Protein AF-A0A5J4VIZ4-F1 (afdb_monomer_lite)

Organism: NCBI:txid222440

InterPro domains:
  IPR007714 CFA20 domain [PF05018] (24-133)

Secondary structure (DSSP, 8-state):
---EEESTT----HHHHT-GGG-EEESEEEEEEETTTTEEEEEEE-S-TTTSEEESS-GGGGGG------SEEEEEEEBPPSSS---EEEEEEE-TTS-EEEEEEETT-SS-EE-SSEEEEE--PPBT-EEEEEEE-

Sequence (137 aa):
MAINIGGQGQFVDVFHRFRGTARETSGNVSEIFDNTIYKKCVQILGGNGATNFIHFPASEMSKKGIGLKGQYLYFECKAVPPPSQTYSIHIEALMDQYFISRISLGNIYILPKNNGISLSLPLILQPMKWTVVFLTK

Foldseek 3Di:
DAFFFDDPDDTDRCPVVQPDQQKDFFDDWDWDQDPVVRDTDIDFDDLDQVGGDMDGRPPVCPVPGPPDDHFKTKDWDADADDDGDWDKDWDWDQDPVSQTAIEMEICVDPDWDDPPRYIYHYDDHDHPDIDMDMDGD

Structure (mmCIF, N/CA/C/O backbone):
data_AF-A0A5J4VIZ4-F1
#
_entry.id   AF-A0A5J4VIZ4-F1
#
loop_
_atom_site.group_PDB
_atom_site.id
_atom_site.type_symbol
_atom_site.label_atom_id
_atom_site.label_alt_id
_atom_site.label_comp_id
_atom_site.label_asym_id
_atom_site.label_entity_id
_atom_site.label_seq_id
_atom_site.pdbx_PDB_ins_code
_atom_site.Cartn_x
_atom_site.Cartn_y
_atom_site.Cartn_z
_atom_site.occupancy
_atom_site.B_iso_or_equiv
_atom_site.auth_seq_id
_atom_site.auth_comp_id
_atom_site.auth_asym_id
_atom_site.auth_atom_id
_atom_site.pdbx_PDB_model_num
ATOM 1 N N . MET A 1 1 ? -5.907 -6.710 3.761 1.00 38.47 1 MET A N 1
ATOM 2 C CA . MET A 1 1 ? -5.281 -5.987 2.636 1.00 38.47 1 MET A CA 1
ATOM 3 C C . MET A 1 1 ? -5.009 -7.001 1.542 1.00 38.47 1 MET A C 1
ATOM 5 O O . MET A 1 1 ? -4.107 -7.808 1.698 1.00 38.47 1 MET A O 1
ATOM 9 N N . ALA A 1 2 ? -5.843 -7.028 0.507 1.00 28.06 2 ALA A N 1
ATOM 10 C CA . ALA A 1 2 ? -5.640 -7.878 -0.661 1.00 28.06 2 ALA A CA 1
ATOM 11 C C . ALA A 1 2 ? -5.132 -6.987 -1.791 1.00 28.06 2 ALA A C 1
ATOM 13 O O . ALA A 1 2 ? -5.784 -5.994 -2.115 1.00 28.06 2 ALA A O 1
ATOM 14 N N . ILE A 1 3 ? -3.961 -7.312 -2.337 1.00 41.38 3 ILE A N 1
ATOM 15 C CA . ILE A 1 3 ? -3.468 -6.693 -3.564 1.00 41.38 3 ILE A CA 1
ATOM 16 C C . ILE A 1 3 ? -3.895 -7.586 -4.718 1.00 41.38 3 ILE A C 1
ATOM 18 O O . ILE A 1 3 ? -3.193 -8.538 -5.020 1.00 41.38 3 ILE A O 1
ATOM 22 N N . ASN A 1 4 ? -5.062 -7.340 -5.309 1.00 41.72 4 ASN A N 1
ATOM 23 C CA . ASN A 1 4 ? -5.609 -8.235 -6.334 1.00 41.72 4 ASN A CA 1
ATOM 24 C C . ASN A 1 4 ? -5.056 -7.857 -7.706 1.00 41.72 4 ASN A C 1
ATOM 26 O O . ASN A 1 4 ? -5.300 -6.740 -8.143 1.00 41.72 4 ASN A O 1
ATOM 30 N N . ILE A 1 5 ? -4.359 -8.768 -8.390 1.00 44.28 5 ILE A N 1
ATOM 31 C CA . ILE A 1 5 ? -3.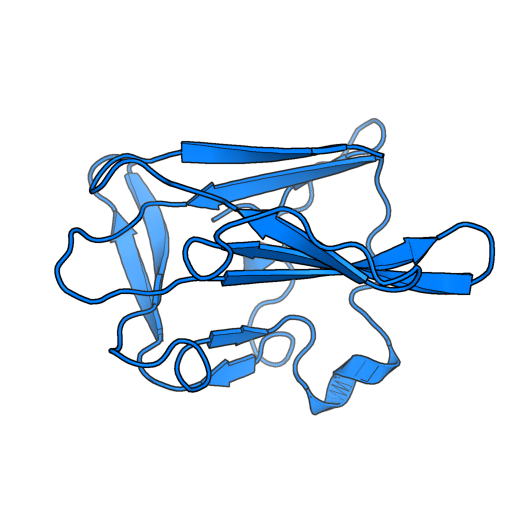870 -8.541 -9.756 1.00 44.28 5 ILE A CA 1
ATOM 32 C C . ILE A 1 5 ? -4.607 -9.434 -10.755 1.00 44.28 5 ILE A C 1
ATOM 34 O O . ILE A 1 5 ? -4.532 -10.651 -10.635 1.00 44.28 5 ILE A O 1
ATOM 38 N N . GLY 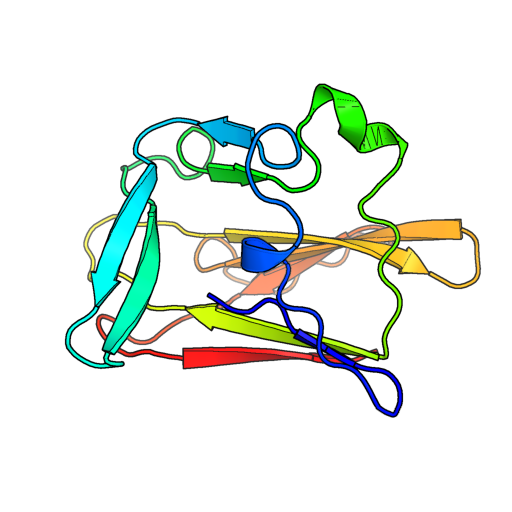A 1 6 ? -5.373 -8.848 -11.686 1.00 33.72 6 GLY A N 1
ATOM 39 C CA . GLY A 1 6 ? -6.363 -9.588 -12.489 1.00 33.72 6 GLY A CA 1
ATOM 40 C C . GLY A 1 6 ? -5.993 -9.836 -13.956 1.00 33.72 6 GLY A C 1
ATOM 41 O O . GLY A 1 6 ? -5.866 -8.890 -14.722 1.00 33.72 6 GLY A O 1
ATOM 42 N N . GLY A 1 7 ? -5.929 -11.107 -14.362 1.00 35.56 7 GLY A N 1
ATOM 43 C CA . GLY A 1 7 ? -6.129 -11.616 -15.727 1.00 35.56 7 GLY A CA 1
ATOM 44 C C . GLY A 1 7 ? -6.894 -12.945 -15.627 1.00 35.56 7 GLY A C 1
ATOM 45 O O . GLY A 1 7 ? -6.663 -13.685 -14.677 1.00 35.56 7 GLY A O 1
ATOM 46 N N . GLN A 1 8 ? -7.858 -13.189 -16.524 1.00 38.88 8 GLN A N 1
ATOM 47 C CA . GLN A 1 8 ? -8.903 -14.231 -16.452 1.00 38.88 8 GLN A CA 1
ATOM 48 C C . GLN A 1 8 ? -8.574 -15.472 -15.587 1.00 38.88 8 GLN A C 1
ATOM 50 O O . GLN A 1 8 ? -7.791 -16.332 -15.976 1.00 38.88 8 GLN A O 1
ATOM 55 N N . GLY A 1 9 ? -9.235 -15.573 -14.425 1.00 50.44 9 GLY A N 1
ATOM 56 C CA . GLY A 1 9 ? -9.403 -16.821 -13.670 1.00 50.44 9 GLY A CA 1
ATOM 57 C C . GLY A 1 9 ? -8.767 -16.901 -12.279 1.00 50.44 9 GLY A C 1
ATOM 58 O O . GLY A 1 9 ? -9.234 -17.709 -11.481 1.00 50.44 9 GLY A O 1
ATOM 59 N N . GLN A 1 10 ? -7.755 -16.095 -11.934 1.00 65.31 10 GLN A N 1
ATOM 60 C CA . GLN A 1 10 ? -7.104 -16.209 -10.617 1.00 65.31 10 GLN A CA 1
ATOM 61 C C . GLN A 1 10 ? -6.790 -14.846 -9.995 1.00 65.31 10 GLN A C 1
ATOM 63 O O . GLN A 1 10 ? -6.025 -14.053 -10.537 1.00 65.31 10 GLN A O 1
ATOM 68 N N . PHE A 1 11 ? -7.375 -14.595 -8.823 1.00 74.31 11 PHE A N 1
ATOM 69 C CA . PHE A 1 11 ? -6.973 -13.508 -7.935 1.00 74.31 11 PHE A CA 1
ATOM 70 C C . PHE A 1 11 ? -5.758 -13.959 -7.123 1.00 74.31 11 PHE A C 1
ATOM 72 O O . PHE A 1 11 ? -5.753 -15.057 -6.565 1.00 74.31 11 PHE A O 1
ATOM 79 N N . VAL A 1 12 ? -4.741 -13.107 -7.025 1.00 84.75 12 VAL A N 1
ATOM 80 C CA . VAL A 1 12 ? -3.593 -13.337 -6.143 1.00 84.75 12 VAL A CA 1
ATOM 81 C C . VAL A 1 12 ? -3.697 -12.381 -4.969 1.00 84.75 12 VAL A C 1
ATOM 83 O O . VAL A 1 12 ? -3.679 -11.179 -5.177 1.00 84.75 12 VAL A O 1
ATOM 86 N N . ASP A 1 13 ? -3.760 -12.894 -3.743 1.00 87.38 13 ASP A N 1
ATOM 87 C CA . ASP A 1 13 ? -3.553 -12.077 -2.545 1.00 87.38 13 ASP A CA 1
ATOM 88 C C . ASP A 1 13 ? -2.045 -11.979 -2.268 1.00 87.38 13 ASP A C 1
ATOM 90 O O . ASP A 1 13 ? -1.431 -12.936 -1.793 1.00 87.38 13 ASP A O 1
ATOM 94 N N . VAL A 1 14 ? -1.433 -10.826 -2.562 1.00 87.38 14 VAL A N 1
ATOM 95 C CA . VAL A 1 14 ? 0.012 -10.593 -2.344 1.00 87.38 14 VAL A CA 1
ATOM 96 C C . VAL A 1 14 ? 0.410 -10.749 -0.876 1.00 87.38 14 VAL A C 1
ATOM 98 O O . VAL A 1 14 ? 1.446 -11.345 -0.590 1.00 87.38 14 VAL A O 1
ATOM 101 N N . PHE A 1 15 ? -0.409 -10.279 0.067 1.00 86.31 15 PHE A N 1
ATOM 102 C CA . PHE A 1 15 ? -0.095 -10.376 1.497 1.00 86.31 15 PHE A CA 1
ATOM 103 C C . PHE A 1 15 ? -0.147 -11.816 1.996 1.00 86.31 15 PHE A C 1
ATOM 105 O O . PHE A 1 15 ? 0.572 -12.184 2.928 1.00 86.31 15 PHE A O 1
ATOM 112 N N . HIS A 1 16 ? -0.997 -12.645 1.394 1.00 85.19 16 HIS A N 1
ATOM 113 C CA . HIS A 1 16 ? -1.002 -14.077 1.649 1.00 85.19 16 HIS A CA 1
ATOM 114 C C . HIS A 1 16 ? 0.157 -14.796 0.948 1.00 85.19 16 HIS A C 1
ATOM 116 O O . HIS A 1 16 ? 0.822 -15.633 1.557 1.00 85.19 16 HIS A O 1
ATOM 122 N N . ARG A 1 17 ? 0.414 -14.458 -0.320 1.00 84.31 17 ARG A N 1
ATOM 123 C CA . ARG A 1 17 ? 1.389 -15.133 -1.183 1.00 84.31 17 ARG A CA 1
ATOM 124 C C . ARG A 1 17 ? 2.838 -14.877 -0.770 1.00 84.31 17 ARG A C 1
ATOM 126 O O . ARG A 1 17 ? 3.642 -15.802 -0.839 1.00 84.31 17 ARG A O 1
ATOM 133 N N . PHE A 1 18 ? 3.163 -13.656 -0.346 1.00 82.94 18 PHE A N 1
ATOM 134 C CA . PHE A 1 18 ? 4.529 -13.206 -0.051 1.00 82.94 18 PHE A CA 1
ATOM 135 C C . PHE A 1 18 ? 4.746 -12.974 1.452 1.00 82.94 18 PHE A C 1
ATOM 137 O O . PHE A 1 18 ? 5.151 -11.902 1.890 1.00 82.94 18 PHE A O 1
ATOM 144 N N . ARG A 1 19 ? 4.463 -13.986 2.277 1.00 78.50 19 ARG A N 1
ATOM 145 C CA . ARG A 1 19 ? 4.739 -13.950 3.726 1.00 78.50 19 ARG A CA 1
ATOM 146 C C . ARG A 1 19 ? 6.201 -14.293 4.040 1.00 78.50 19 ARG A C 1
ATOM 148 O O . ARG A 1 19 ? 6.933 -14.792 3.190 1.00 78.50 19 ARG A O 1
ATOM 155 N N . GLY A 1 20 ? 6.615 -14.063 5.287 1.00 79.44 20 GLY A N 1
ATOM 156 C CA . GLY A 1 20 ? 7.954 -14.423 5.764 1.00 79.44 20 GLY A CA 1
ATOM 157 C C . GLY A 1 20 ? 9.050 -13.572 5.121 1.00 79.44 20 GLY A C 1
ATOM 158 O O . GLY A 1 20 ? 8.921 -12.356 5.066 1.00 79.44 20 GLY A O 1
ATOM 159 N N . THR A 1 21 ? 10.108 -14.204 4.615 1.00 72.56 21 THR A N 1
ATOM 160 C CA . THR A 1 21 ? 11.283 -13.527 4.028 1.00 72.56 21 THR A CA 1
ATOM 161 C C . THR A 1 21 ? 11.006 -12.840 2.688 1.00 72.56 21 THR A C 1
ATOM 163 O O . THR A 1 21 ? 11.842 -12.087 2.197 1.00 72.56 21 THR A O 1
ATOM 166 N N . ALA A 1 22 ? 9.833 -13.073 2.089 1.00 78.50 22 ALA A N 1
ATOM 167 C CA . ALA A 1 22 ? 9.407 -12.409 0.860 1.00 78.50 22 ALA A CA 1
ATOM 168 C C . ALA A 1 22 ? 8.899 -10.975 1.068 1.00 78.50 22 ALA A C 1
ATOM 170 O O . ALA A 1 22 ? 8.795 -10.230 0.091 1.00 78.50 22 ALA A O 1
ATOM 171 N N . ARG A 1 23 ? 8.616 -10.588 2.319 1.00 86.00 23 ARG A N 1
ATOM 172 C CA . ARG A 1 23 ? 8.226 -9.231 2.709 1.00 86.00 23 ARG A CA 1
ATOM 173 C C . ARG A 1 23 ? 9.275 -8.618 3.618 1.00 86.00 23 ARG A C 1
ATOM 175 O O . ARG A 1 23 ? 9.806 -9.282 4.502 1.00 86.00 23 ARG A O 1
ATOM 182 N N . GLU A 1 24 ? 9.504 -7.333 3.436 1.00 89.88 24 GLU A N 1
ATOM 183 C CA . GLU A 1 24 ? 10.255 -6.509 4.371 1.00 89.88 24 GLU A CA 1
ATOM 184 C C . GLU A 1 24 ? 9.281 -5.598 5.107 1.00 89.88 24 GLU A C 1
ATOM 186 O O . GLU A 1 24 ? 8.366 -5.028 4.509 1.00 89.88 24 GLU A O 1
ATOM 191 N N . THR A 1 25 ? 9.466 -5.477 6.415 1.00 91.31 25 THR A N 1
ATOM 192 C CA . THR A 1 25 ? 8.698 -4.569 7.263 1.00 91.31 25 THR A CA 1
ATOM 193 C C . THR A 1 25 ? 9.667 -3.746 8.088 1.00 91.31 25 THR A C 1
ATOM 195 O O . THR A 1 25 ? 10.597 -4.310 8.663 1.00 91.31 25 THR A O 1
ATOM 198 N N . SER A 1 26 ? 9.433 -2.444 8.186 1.00 92.00 26 SER A N 1
ATOM 199 C CA . SER A 1 26 ? 10.239 -1.540 9.006 1.00 92.00 26 SER A CA 1
ATOM 200 C C . SER A 1 26 ? 9.341 -0.670 9.874 1.00 92.00 26 SER A C 1
ATOM 202 O O . SER A 1 26 ? 8.239 -0.317 9.453 1.00 92.00 26 SER A O 1
ATOM 204 N N . GLY A 1 27 ? 9.811 -0.336 11.076 1.00 91.06 27 GLY A N 1
ATOM 205 C CA . GLY A 1 27 ? 9.091 0.511 12.024 1.00 91.06 27 GLY A CA 1
ATOM 206 C C . GLY A 1 27 ? 7.896 -0.176 12.691 1.00 91.06 27 GLY A C 1
ATOM 207 O O . GLY A 1 27 ? 7.924 -1.367 12.999 1.00 91.06 27 GLY A O 1
ATOM 208 N N . ASN A 1 28 ? 6.846 0.597 12.962 1.00 89.50 28 ASN A N 1
ATOM 209 C CA . ASN A 1 28 ? 5.654 0.160 13.681 1.00 89.50 28 ASN A CA 1
ATOM 210 C C . ASN A 1 28 ? 4.629 -0.454 12.715 1.00 89.50 28 ASN A C 1
ATOM 212 O O . ASN A 1 28 ? 3.689 0.196 12.250 1.00 89.50 28 ASN A O 1
ATOM 216 N N . VAL A 1 29 ? 4.862 -1.730 12.408 1.00 91.06 29 VAL A N 1
ATOM 217 C CA . VAL A 1 29 ? 4.008 -2.573 11.569 1.00 91.06 29 VAL A CA 1
ATOM 218 C C . VAL A 1 29 ? 3.533 -3.772 12.384 1.00 91.06 29 VAL A C 1
ATOM 220 O O . VAL A 1 29 ? 4.346 -4.503 12.947 1.00 91.06 29 VAL A O 1
ATOM 223 N N . SER A 1 30 ? 2.224 -4.011 12.428 1.00 90.62 30 SER A N 1
ATOM 224 C CA . SER A 1 30 ? 1.633 -5.125 13.176 1.00 90.62 30 SER A CA 1
ATOM 225 C C . SER A 1 30 ? 0.479 -5.781 12.419 1.00 90.62 30 SER A C 1
ATOM 227 O O . SER A 1 30 ? -0.187 -5.159 11.593 1.00 90.62 30 SER A O 1
ATOM 229 N N . GLU A 1 31 ? 0.230 -7.063 12.683 1.00 91.06 31 GLU A N 1
ATOM 230 C CA . GLU A 1 31 ? -0.978 -7.740 12.206 1.00 91.06 31 GLU A CA 1
ATOM 231 C C . GLU A 1 31 ? -2.085 -7.592 13.255 1.00 91.06 31 GLU A C 1
ATOM 233 O O . GLU A 1 31 ? -1.907 -7.967 14.413 1.00 91.06 31 GLU A O 1
ATOM 238 N N . ILE A 1 32 ? -3.237 -7.060 12.849 1.00 91.50 32 ILE A N 1
ATOM 239 C CA . ILE A 1 32 ? -4.410 -6.857 13.708 1.00 91.50 32 ILE A CA 1
ATOM 240 C C . ILE A 1 32 ? -5.624 -7.579 13.129 1.00 91.50 32 ILE A C 1
ATOM 242 O O . ILE A 1 32 ? -5.703 -7.813 11.924 1.00 91.50 32 ILE A O 1
ATOM 246 N N . PHE A 1 33 ? -6.604 -7.907 13.964 1.00 92.81 33 PHE A N 1
ATOM 247 C CA . PHE A 1 33 ? -7.925 -8.310 13.486 1.00 92.81 33 PHE A CA 1
ATOM 248 C C . PHE A 1 33 ? -8.840 -7.086 13.480 1.00 92.81 33 PHE A C 1
ATOM 250 O O . PHE A 1 33 ? -9.049 -6.461 14.518 1.00 92.81 33 PHE A O 1
ATOM 257 N N . ASP A 1 34 ? -9.352 -6.712 12.310 1.00 91.12 34 ASP A N 1
ATOM 258 C CA . ASP A 1 34 ? -10.291 -5.601 12.199 1.00 91.12 34 ASP A CA 1
ATOM 259 C C . ASP A 1 34 ? -11.726 -6.115 12.377 1.00 91.12 34 ASP A C 1
ATOM 261 O O . ASP A 1 34 ? -12.212 -6.916 11.580 1.00 91.12 34 ASP A O 1
ATOM 265 N N . ASN A 1 35 ? -12.406 -5.632 13.418 1.00 92.12 35 ASN A N 1
ATOM 266 C CA . ASN A 1 35 ? -13.761 -6.062 13.777 1.00 92.12 35 ASN A CA 1
ATOM 267 C C . ASN A 1 35 ? -14.863 -5.506 12.858 1.00 92.12 35 ASN A C 1
ATOM 269 O O . ASN A 1 35 ? -15.995 -5.963 12.947 1.00 92.12 35 ASN A O 1
ATOM 273 N N . THR A 1 36 ? -14.569 -4.525 11.998 1.00 90.44 36 THR A N 1
ATOM 274 C CA . THR A 1 36 ? -15.565 -3.961 11.068 1.00 90.44 36 THR A CA 1
ATOM 275 C C . THR A 1 36 ? -15.676 -4.778 9.787 1.00 90.44 36 THR A C 1
ATOM 277 O O . THR A 1 36 ? -16.766 -4.916 9.243 1.00 90.44 36 THR A O 1
ATOM 280 N N . ILE A 1 37 ? -14.560 -5.352 9.324 1.00 91.62 37 ILE A N 1
ATOM 281 C CA . ILE A 1 37 ? -14.525 -6.208 8.126 1.00 91.62 37 ILE A CA 1
ATOM 282 C C . ILE A 1 37 ? -14.274 -7.685 8.445 1.00 91.62 37 ILE A C 1
ATOM 284 O O . ILE A 1 37 ? -14.240 -8.499 7.527 1.00 91.62 37 ILE A O 1
ATOM 288 N N . TYR A 1 38 ? -14.089 -8.029 9.723 1.00 92.62 38 TYR A N 1
ATOM 289 C CA . TYR A 1 38 ? -13.830 -9.383 10.224 1.00 92.62 38 TYR A CA 1
ATOM 290 C C . TYR A 1 38 ? -12.647 -10.083 9.531 1.00 92.62 38 TYR A C 1
ATOM 292 O O . TYR A 1 38 ? -12.693 -11.275 9.224 1.00 92.62 38 TYR A O 1
ATOM 300 N N . LYS A 1 39 ? -11.561 -9.342 9.269 1.00 90.31 39 LYS A N 1
ATOM 301 C CA . LYS A 1 39 ? -10.359 -9.849 8.582 1.00 90.31 39 LYS A CA 1
ATOM 302 C C . LYS A 1 39 ? -9.080 -9.493 9.333 1.00 90.31 39 LYS A C 1
ATOM 304 O O . LYS A 1 39 ? -8.967 -8.427 9.941 1.00 90.31 39 LYS A O 1
ATOM 309 N N . LYS A 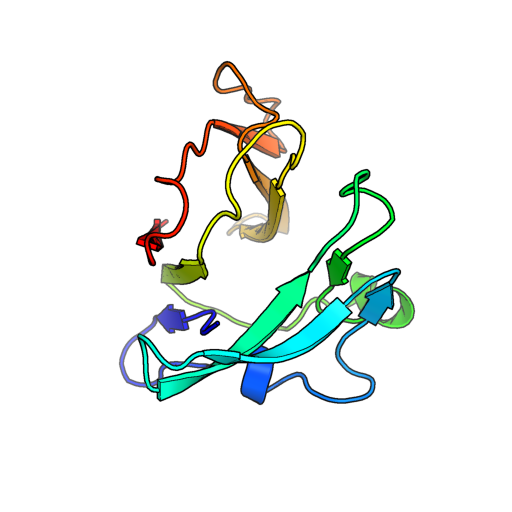1 40 ? -8.063 -10.352 9.193 1.00 90.88 40 LYS A N 1
ATOM 310 C CA . LYS A 1 40 ? -6.680 -10.000 9.545 1.00 90.88 40 LYS A CA 1
ATOM 311 C C . LYS A 1 40 ? -6.164 -8.927 8.587 1.00 90.88 40 LYS A C 1
ATOM 313 O O . LYS A 1 40 ? -6.225 -9.078 7.366 1.00 90.88 40 LYS A O 1
ATOM 318 N N . CYS A 1 41 ? -5.653 -7.851 9.155 1.00 90.25 41 CYS A N 1
ATOM 319 C CA . CYS A 1 41 ? -5.148 -6.681 8.461 1.00 90.25 41 CYS A CA 1
ATOM 320 C C . CYS A 1 41 ? -3.724 -6.398 8.914 1.00 90.25 41 CYS A C 1
ATOM 322 O O . CYS A 1 41 ? -3.330 -6.795 10.007 1.00 90.25 41 CYS A O 1
ATOM 324 N N . VAL A 1 42 ? -2.972 -5.678 8.085 1.00 91.12 42 VAL A N 1
ATOM 325 C CA . VAL A 1 42 ? -1.709 -5.102 8.532 1.00 91.12 42 VAL A CA 1
ATOM 326 C C . VAL A 1 42 ? -1.950 -3.643 8.875 1.00 91.12 42 VAL A C 1
ATOM 328 O O . VAL A 1 42 ? -2.508 -2.897 8.071 1.00 91.12 42 VAL A O 1
ATOM 331 N N . GLN A 1 43 ? -1.572 -3.268 10.087 1.00 90.69 43 GLN A N 1
ATOM 332 C CA . GLN A 1 43 ? -1.606 -1.908 10.579 1.00 90.69 43 GLN A CA 1
ATOM 333 C C . GLN A 1 43 ? -0.194 -1.337 10.502 1.00 90.69 43 GLN A C 1
ATOM 335 O O . GLN A 1 43 ? 0.756 -1.946 10.986 1.00 90.69 43 GLN A O 1
ATOM 340 N N . ILE A 1 44 ? -0.071 -0.168 9.883 1.00 90.75 44 ILE A N 1
ATOM 341 C CA . ILE A 1 44 ? 1.164 0.609 9.846 1.00 90.75 44 ILE A CA 1
ATOM 342 C C . ILE A 1 44 ? 0.865 1.904 10.591 1.00 90.75 44 ILE A C 1
ATOM 344 O O . ILE A 1 44 ? -0.057 2.630 10.218 1.00 90.75 44 ILE A O 1
ATOM 348 N N . LEU A 1 45 ? 1.598 2.162 11.668 1.00 85.75 45 LEU A N 1
ATOM 349 C CA . LEU A 1 45 ? 1.483 3.378 12.468 1.00 85.75 45 LEU A CA 1
ATOM 350 C C . LEU A 1 45 ? 2.824 4.108 12.490 1.00 85.75 45 LEU A C 1
ATOM 352 O O . LEU A 1 45 ? 3.871 3.529 12.233 1.00 85.75 45 LEU A O 1
ATOM 356 N N . GLY A 1 46 ? 2.793 5.391 12.831 1.00 79.94 46 GLY A N 1
ATOM 357 C CA . GLY A 1 46 ? 3.993 6.209 12.988 1.00 79.94 46 GLY A CA 1
ATOM 358 C C . GLY A 1 46 ? 3.858 7.561 12.304 1.00 79.94 46 GLY A C 1
ATOM 359 O O . GLY A 1 46 ? 3.084 7.724 11.366 1.00 79.94 46 GLY A O 1
ATOM 360 N N . GLY A 1 47 ? 4.598 8.552 12.801 1.00 71.88 47 GLY A N 1
ATOM 361 C CA . GLY A 1 47 ? 4.568 9.915 12.256 1.00 71.88 47 GLY A CA 1
ATOM 362 C C . GLY A 1 47 ? 5.360 10.093 10.956 1.00 71.88 47 GLY A C 1
ATOM 363 O O . GLY A 1 47 ? 5.264 11.145 10.335 1.00 71.88 47 GLY A O 1
ATOM 364 N N . ASN A 1 48 ? 6.149 9.094 10.544 1.00 77.00 48 ASN A N 1
ATOM 365 C CA . ASN A 1 48 ? 6.984 9.158 9.346 1.00 77.00 48 ASN A CA 1
ATOM 366 C C . ASN A 1 48 ? 6.778 7.916 8.464 1.00 77.00 48 ASN A C 1
ATOM 368 O O . ASN A 1 48 ? 7.253 6.829 8.794 1.00 77.00 48 ASN A O 1
ATOM 372 N N . GLY A 1 49 ? 6.100 8.080 7.326 1.00 72.50 49 GLY A N 1
ATOM 373 C CA . GLY A 1 49 ? 5.865 6.995 6.365 1.00 72.50 49 GLY A CA 1
ATOM 374 C C . GLY A 1 49 ? 7.138 6.434 5.715 1.00 72.50 49 GLY A C 1
ATOM 375 O O . GLY A 1 49 ? 7.118 5.315 5.220 1.00 72.50 49 GLY A O 1
ATOM 376 N N . ALA A 1 50 ? 8.266 7.154 5.756 1.00 78.75 50 ALA A N 1
ATOM 377 C CA . ALA A 1 50 ? 9.536 6.660 5.217 1.00 78.75 50 ALA A CA 1
ATOM 378 C C . ALA A 1 50 ? 10.208 5.608 6.117 1.00 78.75 50 ALA A C 1
ATOM 380 O O . ALA A 1 50 ? 11.046 4.845 5.646 1.00 78.75 50 ALA A O 1
ATOM 381 N N . THR A 1 51 ? 9.859 5.561 7.407 1.00 86.81 51 THR A N 1
ATOM 382 C CA . THR A 1 51 ? 10.444 4.615 8.374 1.00 86.81 51 THR A CA 1
ATOM 383 C C . THR A 1 51 ? 9.471 3.532 8.825 1.00 86.81 51 THR A C 1
ATOM 385 O O . THR A 1 51 ? 9.895 2.584 9.476 1.00 86.81 51 THR A O 1
ATOM 388 N N . ASN A 1 52 ? 8.186 3.656 8.480 1.00 90.81 52 ASN A N 1
ATOM 389 C CA . ASN A 1 52 ? 7.138 2.702 8.830 1.00 90.81 52 ASN A CA 1
ATOM 390 C C . ASN A 1 52 ? 6.503 2.184 7.539 1.00 90.81 52 ASN A C 1
ATOM 392 O O . ASN A 1 52 ? 5.662 2.862 6.953 1.00 90.81 52 ASN A O 1
ATOM 396 N N . PHE A 1 53 ? 6.934 1.016 7.063 1.00 91.75 53 PHE A N 1
ATOM 397 C CA . PHE A 1 53 ? 6.520 0.523 5.750 1.00 91.75 53 PHE A CA 1
ATOM 398 C C . PHE A 1 53 ? 6.500 -0.998 5.652 1.00 91.75 53 PHE A C 1
ATOM 400 O O . PHE A 1 53 ? 7.120 -1.716 6.437 1.00 91.75 53 PHE A O 1
ATOM 407 N N . ILE A 1 54 ? 5.802 -1.468 4.619 1.00 92.00 54 ILE A N 1
ATOM 408 C CA . ILE A 1 54 ? 5.870 -2.837 4.120 1.00 92.00 54 ILE A CA 1
ATOM 409 C C . ILE A 1 54 ? 6.304 -2.762 2.667 1.00 92.00 54 ILE A C 1
ATOM 411 O O . ILE A 1 54 ? 5.763 -1.965 1.901 1.00 92.00 54 ILE A O 1
ATOM 415 N N . HIS A 1 55 ? 7.254 -3.605 2.293 1.00 90.06 55 HIS A N 1
ATOM 416 C CA . HIS A 1 55 ? 7.807 -3.641 0.954 1.00 90.06 55 HIS A CA 1
ATOM 417 C C . HIS A 1 55 ? 7.831 -5.075 0.413 1.00 90.06 55 HIS A C 1
ATOM 419 O O . HIS A 1 55 ? 8.163 -6.029 1.125 1.00 90.06 55 HIS A O 1
ATOM 425 N N . PHE A 1 56 ? 7.426 -5.210 -0.852 1.00 89.31 56 PHE A N 1
ATOM 426 C CA . PHE A 1 56 ? 7.392 -6.467 -1.589 1.00 89.31 56 PHE A CA 1
ATOM 427 C C . PHE A 1 56 ? 8.068 -6.280 -2.958 1.00 89.31 56 PHE A C 1
ATOM 429 O O . PHE A 1 56 ? 7.654 -5.393 -3.706 1.00 89.31 56 PHE A O 1
ATOM 436 N N . PRO A 1 57 ? 9.027 -7.140 -3.339 1.00 85.94 57 PRO A N 1
ATOM 437 C CA . PRO A 1 57 ? 9.662 -8.144 -2.483 1.00 85.94 57 PRO A CA 1
ATOM 438 C C . PRO A 1 57 ? 10.527 -7.456 -1.408 1.00 85.94 57 PRO A C 1
ATOM 440 O O . PRO A 1 57 ? 10.733 -6.247 -1.470 1.00 85.94 57 PRO A O 1
ATOM 443 N N . ALA A 1 58 ? 11.052 -8.200 -0.432 1.00 84.00 58 ALA A N 1
ATOM 444 C CA . ALA A 1 58 ? 12.049 -7.646 0.491 1.00 84.00 58 ALA A CA 1
ATOM 445 C C . ALA A 1 58 ? 13.197 -6.947 -0.274 1.00 84.00 58 ALA A C 1
ATOM 447 O O . ALA A 1 58 ? 13.563 -7.408 -1.358 1.00 84.00 58 ALA A O 1
ATOM 448 N N . SER A 1 59 ? 13.758 -5.853 0.261 1.00 79.38 59 SER A N 1
ATOM 449 C CA . SER A 1 59 ? 14.792 -5.023 -0.390 1.00 79.38 59 SER A CA 1
ATOM 450 C C . SER A 1 59 ? 15.943 -5.820 -1.016 1.00 79.38 59 SER A C 1
ATOM 452 O O . SER A 1 59 ? 16.306 -5.563 -2.165 1.00 79.38 59 SER A O 1
ATOM 454 N N . GLU A 1 60 ? 16.436 -6.857 -0.341 1.00 70.50 60 GLU A N 1
ATOM 455 C CA . GLU A 1 60 ? 17.477 -7.775 -0.841 1.00 70.50 60 GLU A CA 1
ATOM 456 C C . GLU A 1 60 ? 17.092 -8.513 -2.142 1.00 70.50 60 GLU A C 1
ATOM 458 O O . GLU A 1 60 ? 17.940 -8.910 -2.942 1.00 70.50 60 GLU A O 1
ATOM 463 N N . MET A 1 61 ? 15.792 -8.673 -2.397 1.00 68.25 61 MET A N 1
ATOM 464 C CA . MET A 1 61 ? 15.219 -9.305 -3.590 1.00 68.25 61 MET A CA 1
ATOM 465 C C . MET A 1 61 ? 14.635 -8.302 -4.598 1.00 68.25 61 MET A C 1
ATOM 467 O O . MET A 1 61 ? 14.130 -8.719 -5.644 1.00 68.25 61 MET A O 1
ATOM 471 N N . SER A 1 62 ? 14.730 -6.992 -4.330 1.00 65.38 62 SER A N 1
ATOM 472 C CA . SER A 1 62 ? 14.140 -5.906 -5.139 1.00 65.38 62 SER A CA 1
ATOM 473 C C . SER A 1 62 ? 14.467 -5.996 -6.633 1.00 65.38 62 SER A C 1
ATOM 475 O O . SER A 1 62 ? 13.595 -5.777 -7.470 1.00 65.38 62 SER A O 1
ATOM 477 N N . LYS A 1 63 ? 15.684 -6.435 -6.985 1.00 64.50 63 LYS A N 1
ATOM 478 C CA . LYS A 1 63 ? 16.140 -6.588 -8.380 1.00 64.50 63 LYS A CA 1
ATOM 479 C C . LYS A 1 63 ? 15.326 -7.587 -9.216 1.00 64.50 63 LYS A C 1
ATOM 481 O O . LYS A 1 63 ? 15.436 -7.560 -10.437 1.00 64.50 63 LYS A O 1
ATOM 486 N N . LYS A 1 64 ? 14.557 -8.489 -8.593 1.00 66.25 64 LYS A N 1
ATOM 487 C CA . LYS A 1 64 ? 13.786 -9.535 -9.294 1.00 66.25 64 LYS A CA 1
ATOM 488 C C . LYS A 1 64 ? 12.286 -9.232 -9.409 1.00 66.25 64 LYS A C 1
ATOM 490 O O . LYS A 1 64 ? 11.604 -9.916 -10.171 1.00 66.25 64 LYS A O 1
ATOM 495 N N . GLY A 1 65 ? 11.774 -8.219 -8.701 1.00 76.94 65 GLY A N 1
ATOM 496 C CA . GLY A 1 65 ? 10.332 -7.976 -8.576 1.00 76.94 65 GLY A CA 1
ATOM 497 C C . GLY A 1 65 ? 9.568 -9.182 -7.999 1.00 76.94 65 GLY A C 1
ATOM 498 O O . GLY A 1 65 ? 10.155 -10.194 -7.621 1.00 76.94 65 GLY A O 1
ATOM 499 N N . ILE A 1 66 ? 8.236 -9.091 -7.929 1.00 83.50 66 ILE A N 1
ATOM 500 C CA . ILE A 1 66 ? 7.371 -10.195 -7.454 1.00 83.50 66 ILE A CA 1
ATOM 501 C C . ILE A 1 66 ? 6.802 -11.077 -8.580 1.00 83.50 66 ILE A C 1
ATOM 503 O O . ILE A 1 66 ? 6.076 -12.031 -8.309 1.00 83.50 66 ILE A O 1
ATOM 507 N N . GLY A 1 67 ? 7.114 -10.773 -9.846 1.00 83.50 67 GLY A N 1
ATOM 508 C CA . GLY A 1 67 ? 6.756 -11.605 -11.004 1.00 83.50 67 GLY A CA 1
ATOM 509 C C . GLY A 1 67 ? 5.255 -11.728 -11.300 1.00 83.50 67 GLY A C 1
ATOM 510 O O . GLY A 1 67 ? 4.855 -12.636 -12.028 1.00 83.50 67 GLY A O 1
ATOM 511 N N . LEU A 1 68 ? 4.416 -10.847 -10.748 1.00 85.62 68 LEU A N 1
ATOM 512 C CA . LEU A 1 68 ? 2.976 -10.853 -11.001 1.00 85.62 68 LEU A CA 1
ATOM 513 C C . LEU A 1 68 ? 2.635 -10.136 -12.309 1.00 85.62 68 LEU A C 1
ATOM 515 O O . LEU A 1 68 ? 3.242 -9.125 -12.656 1.00 85.62 68 LEU A O 1
ATOM 519 N N . LYS A 1 69 ? 1.629 -10.657 -13.015 1.00 84.19 69 LYS A N 1
ATOM 520 C CA . LYS A 1 69 ? 1.082 -10.076 -14.243 1.00 84.19 69 LYS A CA 1
ATOM 521 C C . LYS A 1 69 ? -0.433 -9.970 -14.116 1.00 84.19 69 LYS A C 1
ATOM 523 O O . LYS A 1 69 ? -1.079 -10.924 -13.695 1.00 84.19 69 LYS A O 1
ATOM 528 N N . GLY A 1 70 ? -0.989 -8.833 -14.513 1.00 80.62 70 GLY A N 1
ATOM 529 C CA . GLY A 1 70 ? -2.428 -8.627 -14.644 1.00 80.62 70 GLY A CA 1
ATOM 530 C C . GLY A 1 70 ? -2.758 -7.185 -15.010 1.00 80.62 70 GLY A C 1
ATOM 531 O O . GLY A 1 70 ? -1.875 -6.338 -15.099 1.00 80.62 70 GLY A O 1
ATOM 532 N N . GLN A 1 71 ? -4.035 -6.950 -15.277 1.00 82.75 71 GLN A N 1
ATOM 533 C CA . GLN A 1 71 ? -4.597 -5.697 -15.777 1.00 82.75 71 GLN A CA 1
ATOM 534 C C . GLN A 1 71 ? -5.088 -4.788 -14.655 1.00 82.75 71 GLN A C 1
ATOM 536 O O . GLN A 1 71 ? -5.041 -3.571 -14.790 1.00 82.75 71 GLN A O 1
ATOM 541 N N . TYR A 1 72 ? -5.541 -5.385 -13.556 1.00 86.75 72 TYR A N 1
ATOM 542 C CA . TYR A 1 72 ? -6.076 -4.667 -12.406 1.00 86.75 72 TYR A CA 1
ATOM 543 C C . TYR A 1 72 ? -5.141 -4.785 -11.217 1.00 86.75 72 TYR A C 1
ATOM 545 O O . TYR A 1 72 ? -4.410 -5.760 -11.135 1.00 86.75 72 TYR A O 1
ATOM 553 N N . LEU A 1 73 ? -5.183 -3.824 -10.303 1.00 88.69 73 LEU A N 1
ATOM 554 C CA . LEU A 1 73 ? -4.494 -3.854 -9.017 1.00 88.69 73 LEU A CA 1
ATOM 555 C C . LEU A 1 73 ? -5.421 -3.252 -7.967 1.00 88.69 73 LEU A C 1
ATOM 557 O O . LEU A 1 73 ? -5.708 -2.064 -8.047 1.00 88.69 73 LEU A O 1
ATOM 561 N N . TYR A 1 74 ? -5.896 -4.028 -6.998 1.00 90.81 74 TYR A N 1
ATOM 562 C CA . TYR A 1 74 ? -6.792 -3.511 -5.953 1.00 90.81 74 TYR A CA 1
ATOM 563 C C . TYR A 1 74 ? -6.049 -3.326 -4.635 1.00 90.81 74 TYR A C 1
ATOM 565 O O . TYR A 1 74 ? -5.154 -4.095 -4.339 1.00 90.81 74 TYR A O 1
ATOM 573 N N . PHE A 1 75 ? -6.455 -2.366 -3.816 1.00 89.81 75 PHE A N 1
ATOM 574 C CA . PHE A 1 75 ? -5.992 -2.174 -2.449 1.00 89.81 75 PHE A CA 1
ATOM 575 C C . PHE A 1 75 ? -7.195 -1.902 -1.565 1.00 89.81 75 PHE A C 1
ATOM 577 O O . PHE A 1 75 ? -7.951 -0.971 -1.812 1.00 89.81 75 PHE A O 1
ATOM 584 N N . GLU A 1 76 ? -7.352 -2.688 -0.510 1.00 92.44 76 GLU A N 1
ATOM 585 C CA . GLU A 1 76 ? -8.317 -2.409 0.552 1.00 92.44 76 GLU A CA 1
ATOM 586 C C . GLU A 1 76 ? -7.567 -1.744 1.711 1.00 92.44 76 GLU A C 1
ATOM 588 O O . GLU A 1 76 ? -6.716 -2.381 2.344 1.00 92.44 76 GLU A O 1
ATOM 593 N N . CYS A 1 77 ? -7.841 -0.460 1.954 1.00 91.94 77 CYS A N 1
ATOM 594 C CA . CYS A 1 77 ? -7.141 0.364 2.938 1.00 91.94 77 CYS A CA 1
ATOM 595 C C . CYS A 1 77 ? -8.108 1.214 3.776 1.00 91.94 77 CYS A C 1
ATOM 597 O O . CYS A 1 77 ? -9.224 1.526 3.362 1.00 91.94 77 CYS A O 1
ATOM 599 N N . LYS A 1 78 ? -7.667 1.587 4.979 1.00 90.94 78 LYS A N 1
ATOM 600 C CA . LYS A 1 78 ? -8.385 2.471 5.900 1.00 90.94 78 LYS A CA 1
ATOM 601 C C . LYS A 1 78 ? -7.396 3.482 6.460 1.00 90.94 78 LYS A C 1
ATOM 603 O O . LYS A 1 78 ? -6.404 3.086 7.067 1.00 90.94 78 LYS A O 1
ATOM 608 N N . ALA A 1 79 ? -7.667 4.768 6.261 1.00 87.81 79 ALA A N 1
ATOM 609 C CA . ALA A 1 79 ? -6.862 5.821 6.865 1.00 87.81 79 ALA A CA 1
ATOM 610 C C . ALA A 1 79 ? -7.234 5.998 8.342 1.00 87.81 79 ALA A C 1
ATOM 612 O O . ALA A 1 79 ? -8.414 6.030 8.705 1.00 87.81 79 ALA A O 1
ATOM 613 N N . VAL A 1 80 ? -6.220 6.135 9.190 1.00 79.31 80 VAL A N 1
ATOM 614 C CA . VAL A 1 80 ? -6.384 6.551 10.587 1.00 79.31 80 VAL A CA 1
ATOM 615 C C . VAL A 1 80 ? -6.641 8.066 10.605 1.00 79.31 80 VAL A C 1
ATOM 617 O O . VAL A 1 80 ? -6.116 8.782 9.748 1.00 79.31 80 VAL A O 1
ATOM 620 N N . PRO A 1 81 ? -7.482 8.575 11.519 1.00 68.19 81 PRO A N 1
ATOM 621 C CA . PRO A 1 81 ? -7.844 9.979 11.537 1.00 68.19 81 PRO A CA 1
ATOM 622 C C . PRO A 1 81 ? -6.654 10.911 11.820 1.00 68.19 81 PRO A C 1
ATOM 624 O O . PRO A 1 81 ? -5.668 10.495 12.435 1.00 68.19 81 PRO A O 1
ATOM 627 N N . PRO A 1 82 ? -6.759 12.180 11.377 1.00 59.81 82 PRO A N 1
ATOM 628 C CA . PRO A 1 82 ? -5.776 13.234 11.640 1.00 59.81 82 PRO A CA 1
ATOM 629 C C . PRO A 1 82 ? -5.471 13.392 13.146 1.00 59.81 82 PRO A C 1
ATOM 631 O O . PRO A 1 82 ? -6.308 13.033 13.976 1.00 59.81 82 PRO A O 1
ATOM 634 N N . PRO A 1 83 ? -4.289 13.935 13.510 1.00 50.09 83 PRO A N 1
ATOM 635 C CA . PRO A 1 83 ? -3.768 15.164 12.902 1.00 50.09 83 PRO A CA 1
ATOM 636 C C . PRO A 1 83 ? -2.520 15.038 12.012 1.00 50.09 83 PRO A C 1
ATOM 638 O O . PRO A 1 83 ? -2.111 16.046 11.449 1.00 50.09 83 PRO A O 1
ATOM 641 N N . SER A 1 84 ? -1.892 13.869 11.853 1.00 56.00 84 SER A N 1
ATOM 642 C CA . SER A 1 84 ? -0.521 13.843 11.296 1.00 56.00 84 SER A CA 1
ATOM 643 C C . SER A 1 84 ? -0.104 12.590 10.524 1.00 56.00 84 SER A C 1
ATOM 645 O O . SER A 1 84 ? 1.077 12.440 10.219 1.00 56.00 84 SER A O 1
ATOM 647 N N . GLN A 1 85 ? -1.027 11.693 10.161 1.00 73.44 85 GLN A N 1
ATOM 648 C CA . GLN A 1 85 ? -0.642 10.52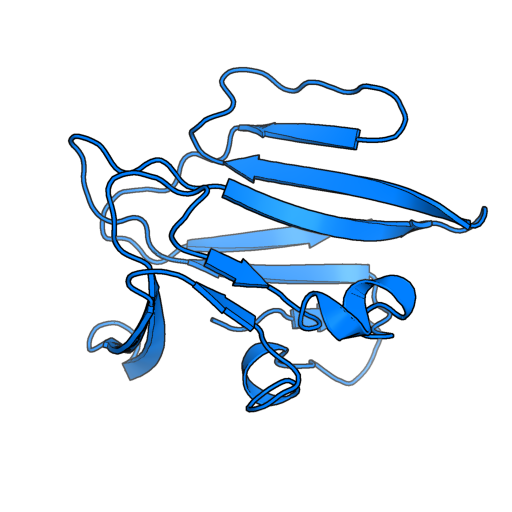8 9.361 1.00 73.44 85 GLN A CA 1
ATOM 649 C C . GLN A 1 85 ? -0.642 10.833 7.865 1.00 73.44 85 GLN A C 1
ATOM 651 O O . GLN A 1 85 ? -1.675 10.921 7.196 1.00 73.44 85 GLN A O 1
ATOM 656 N N . THR A 1 86 ? 0.569 10.985 7.343 1.00 85.44 86 THR A N 1
ATOM 657 C CA . THR A 1 86 ? 0.849 10.872 5.921 1.00 85.44 86 THR A CA 1
ATOM 658 C C . THR A 1 86 ? 0.902 9.400 5.529 1.00 85.44 86 THR A C 1
ATOM 660 O O . THR A 1 86 ? 1.360 8.550 6.291 1.00 85.44 86 THR A O 1
ATOM 663 N N . TYR A 1 87 ? 0.418 9.084 4.335 1.00 88.56 87 TYR A N 1
ATOM 664 C CA . TYR A 1 87 ? 0.528 7.759 3.746 1.00 88.56 87 TYR A CA 1
ATOM 665 C C . TYR A 1 87 ? 0.828 7.874 2.261 1.00 88.56 87 TYR A C 1
ATOM 667 O O . TYR A 1 87 ? 0.373 8.794 1.573 1.00 88.56 87 TYR A O 1
ATOM 675 N N . SER A 1 88 ? 1.565 6.888 1.766 1.00 92.06 88 SER A N 1
ATOM 676 C CA . SER A 1 88 ? 1.771 6.678 0.346 1.00 92.06 88 SER A CA 1
ATOM 677 C C . SER A 1 88 ? 1.805 5.190 0.012 1.00 92.06 88 SER A C 1
ATOM 679 O O . SER A 1 88 ? 2.144 4.345 0.837 1.00 92.06 88 SER A O 1
ATOM 681 N N . ILE A 1 89 ? 1.420 4.873 -1.217 1.00 92.56 89 ILE A N 1
ATOM 682 C CA . ILE A 1 89 ? 1.468 3.549 -1.824 1.00 92.56 89 ILE A CA 1
ATOM 683 C C . ILE A 1 89 ? 2.304 3.701 -3.087 1.00 92.56 89 ILE A C 1
ATOM 685 O O . ILE A 1 89 ? 1.979 4.527 -3.940 1.00 92.56 89 ILE A O 1
ATOM 689 N N . HIS A 1 90 ? 3.371 2.916 -3.200 1.00 93.00 90 HIS A N 1
ATOM 690 C CA . HIS A 1 90 ? 4.260 2.916 -4.358 1.00 93.00 90 HIS A CA 1
ATOM 691 C C . HIS A 1 90 ? 4.162 1.581 -5.081 1.00 93.00 90 HIS A C 1
ATOM 693 O O . HIS A 1 90 ? 4.224 0.523 -4.458 1.00 93.00 90 HIS A O 1
ATOM 699 N N . ILE A 1 91 ? 4.000 1.644 -6.396 1.00 91.56 91 ILE A N 1
ATOM 700 C CA . ILE A 1 91 ? 3.861 0.484 -7.267 1.00 91.56 91 ILE A CA 1
ATOM 701 C C . ILE A 1 91 ? 4.845 0.654 -8.403 1.00 91.56 91 ILE A C 1
ATOM 703 O O . ILE A 1 91 ? 4.833 1.673 -9.091 1.00 91.56 91 ILE A O 1
ATOM 707 N N . GLU A 1 92 ? 5.676 -0.354 -8.609 1.00 89.50 92 GLU A N 1
ATOM 708 C CA . GLU A 1 92 ? 6.595 -0.414 -9.734 1.00 89.50 92 GLU A CA 1
ATOM 709 C C . GLU A 1 92 ? 6.138 -1.523 -10.667 1.00 89.50 92 GLU A C 1
ATOM 711 O O . GLU A 1 92 ? 5.988 -2.676 -10.258 1.00 89.50 92 GLU A O 1
ATOM 716 N N . ALA A 1 93 ? 5.876 -1.157 -11.918 1.00 85.12 93 ALA A N 1
ATOM 717 C CA . ALA A 1 93 ? 5.438 -2.084 -12.945 1.00 85.12 93 ALA A CA 1
ATOM 718 C C . ALA A 1 93 ? 6.358 -1.989 -14.161 1.00 85.12 93 ALA A C 1
ATOM 720 O O . ALA A 1 93 ? 6.747 -0.898 -14.581 1.00 85.12 93 ALA A O 1
ATOM 721 N N . LEU A 1 94 ? 6.678 -3.149 -14.734 1.00 83.00 94 LEU A N 1
ATOM 722 C CA . LEU A 1 94 ? 7.334 -3.247 -16.032 1.00 83.00 94 LEU A CA 1
ATOM 723 C C . LEU A 1 94 ? 6.273 -3.107 -17.123 1.00 83.00 94 LEU A C 1
ATOM 725 O O . LEU A 1 94 ? 5.371 -3.941 -17.217 1.00 83.00 94 LEU A O 1
ATOM 729 N N . MET A 1 95 ? 6.385 -2.058 -17.934 1.00 73.62 95 MET A N 1
ATOM 730 C CA . MET A 1 95 ? 5.548 -1.872 -19.120 1.00 73.62 95 MET A CA 1
ATOM 731 C C . MET A 1 95 ? 6.172 -2.535 -20.358 1.00 73.62 95 MET A C 1
ATOM 733 O O . MET A 1 95 ? 7.331 -2.949 -20.329 1.00 73.62 95 MET A O 1
ATOM 737 N N . ASP A 1 96 ? 5.407 -2.618 -21.453 1.00 69.50 96 ASP A N 1
ATOM 738 C CA . ASP A 1 96 ? 5.694 -3.404 -22.672 1.00 69.50 96 ASP A CA 1
ATOM 739 C C . ASP A 1 96 ? 7.073 -3.135 -23.326 1.00 69.50 96 ASP A C 1
ATOM 741 O O . ASP A 1 96 ? 7.548 -3.944 -24.117 1.00 69.50 96 ASP A O 1
ATOM 745 N N . GLN A 1 97 ? 7.750 -2.034 -22.976 1.00 62.06 97 GLN A N 1
ATOM 746 C CA . GLN A 1 97 ? 9.092 -1.667 -23.457 1.00 62.06 97 GLN A CA 1
ATOM 747 C C . GLN A 1 97 ? 10.207 -1.857 -22.408 1.00 62.06 97 GLN A C 1
ATOM 749 O O . GLN A 1 97 ? 11.241 -1.201 -22.485 1.00 62.06 97 GLN A O 1
ATOM 754 N N . TYR A 1 98 ? 10.000 -2.704 -21.393 1.00 60.09 98 TYR A N 1
ATOM 755 C CA . TYR A 1 98 ? 10.899 -2.856 -20.232 1.00 60.09 98 TYR A CA 1
ATOM 756 C C . TYR A 1 98 ? 11.109 -1.563 -19.433 1.00 60.09 98 TYR A C 1
ATOM 758 O O . TYR A 1 98 ? 12.039 -1.447 -18.636 1.00 60.09 98 TYR A O 1
ATOM 766 N N . PHE A 1 99 ? 10.218 -0.592 -19.621 1.00 68.44 99 PHE A N 1
ATOM 767 C CA . PHE A 1 99 ? 10.250 0.651 -18.883 1.00 68.44 99 PHE A CA 1
ATOM 768 C C . PHE A 1 99 ? 9.618 0.427 -17.504 1.00 68.44 99 PHE A C 1
ATOM 770 O O . PHE A 1 99 ? 8.456 0.020 -17.416 1.00 68.44 99 PHE A O 1
ATOM 777 N N . ILE A 1 100 ? 10.382 0.653 -16.430 1.00 67.38 100 ILE A N 1
ATOM 778 C CA . ILE A 1 100 ? 9.843 0.624 -15.066 1.00 67.38 100 ILE A CA 1
ATOM 779 C C . ILE A 1 100 ? 9.127 1.947 -14.833 1.00 67.38 100 ILE A C 1
ATOM 781 O O . ILE A 1 100 ? 9.761 2.999 -14.740 1.00 67.38 100 ILE A O 1
ATOM 785 N N . SER A 1 101 ? 7.806 1.886 -14.714 1.00 83.19 101 SER A N 1
ATOM 786 C CA . SER A 1 101 ? 7.007 3.030 -14.297 1.00 83.19 101 SER A CA 1
ATOM 787 C C . SER A 1 101 ? 6.661 2.902 -12.822 1.00 83.19 101 SER A C 1
ATOM 789 O O . SER A 1 101 ? 6.085 1.898 -12.394 1.00 83.19 101 SER A O 1
ATOM 791 N N . ARG A 1 102 ? 6.991 3.936 -12.041 1.00 91.12 102 ARG A N 1
ATOM 792 C CA . ARG A 1 102 ? 6.576 4.035 -10.637 1.00 91.12 102 ARG A CA 1
ATOM 793 C C . ARG A 1 102 ? 5.291 4.848 -10.526 1.00 91.12 102 ARG A C 1
ATOM 795 O O . ARG A 1 102 ? 5.300 6.049 -10.785 1.00 91.12 102 ARG A O 1
ATOM 802 N N . ILE A 1 103 ? 4.214 4.226 -10.067 1.00 92.12 103 ILE A N 1
ATOM 803 C CA . ILE A 1 103 ? 2.976 4.909 -9.681 1.00 92.12 103 ILE A CA 1
ATOM 804 C C . ILE A 1 103 ? 3.004 5.110 -8.169 1.00 92.12 103 ILE A C 1
ATOM 806 O O . ILE A 1 103 ? 3.209 4.164 -7.414 1.00 92.12 103 ILE A O 1
ATOM 810 N N . SER A 1 104 ? 2.825 6.348 -7.721 1.00 94.19 104 SER A N 1
ATOM 811 C CA . SER A 1 104 ? 2.777 6.709 -6.305 1.00 94.19 104 SER A CA 1
ATOM 812 C C . SER A 1 104 ? 1.451 7.385 -5.987 1.00 94.19 104 SER A C 1
ATOM 814 O O . SER A 1 104 ? 1.082 8.356 -6.638 1.00 94.19 104 SER A O 1
ATOM 816 N N . LEU A 1 105 ? 0.735 6.879 -4.990 1.00 94.50 105 LEU A N 1
ATOM 817 C CA . LEU A 1 105 ? -0.555 7.400 -4.538 1.00 94.50 105 LEU A CA 1
ATOM 818 C C . LEU A 1 105 ? -0.432 7.802 -3.075 1.00 94.50 105 LEU A C 1
ATOM 820 O O . LEU A 1 105 ? 0.174 7.059 -2.315 1.00 94.50 105 LEU A O 1
ATOM 824 N N . GLY A 1 106 ? -1.010 8.913 -2.636 1.00 92.44 106 GLY A N 1
ATOM 825 C CA . GLY A 1 106 ? -0.966 9.269 -1.214 1.00 92.44 106 GLY A CA 1
ATOM 826 C C . GLY A 1 106 ? -1.493 10.658 -0.901 1.00 92.44 106 GLY A C 1
ATOM 827 O O . GLY A 1 106 ? -1.649 11.484 -1.800 1.00 92.44 106 GLY A O 1
ATOM 828 N N . ASN A 1 107 ? -1.722 10.936 0.383 1.00 91.00 107 ASN A N 1
ATOM 829 C CA . ASN A 1 107 ? -2.154 12.262 0.842 1.00 91.00 107 ASN A CA 1
ATOM 830 C C . ASN A 1 107 ? -1.003 13.282 0.922 1.00 91.00 107 ASN A C 1
ATOM 832 O O . ASN A 1 107 ? -1.247 14.462 1.150 1.00 91.00 107 ASN A O 1
ATOM 836 N N . ILE A 1 108 ? 0.242 12.842 0.708 1.00 90.38 108 ILE A N 1
ATOM 837 C CA . ILE A 1 108 ? 1.418 13.717 0.576 1.00 90.38 108 ILE A CA 1
ATOM 838 C C . ILE A 1 108 ? 1.452 14.474 -0.758 1.00 90.38 108 ILE A C 1
ATOM 840 O O . ILE A 1 108 ? 2.175 15.460 -0.898 1.00 90.38 108 ILE A O 1
ATOM 844 N N . TYR A 1 109 ? 0.695 14.010 -1.753 1.00 92.00 109 TYR A N 1
ATOM 845 C CA . TYR A 1 109 ? 0.647 14.615 -3.077 1.00 92.00 109 TYR A CA 1
ATOM 846 C C . TYR A 1 109 ? -0.564 15.539 -3.173 1.00 92.00 109 TYR A C 1
ATOM 848 O O . TYR A 1 109 ? -1.696 15.103 -2.992 1.00 92.00 109 TYR A O 1
ATOM 856 N N . ILE A 1 110 ? -0.322 16.813 -3.485 1.00 92.12 110 ILE A N 1
ATOM 857 C CA . ILE A 1 110 ? -1.384 17.824 -3.629 1.00 92.12 110 ILE A CA 1
ATOM 858 C C . ILE A 1 110 ? -1.915 17.860 -5.067 1.00 92.12 110 ILE A C 1
ATOM 860 O O . ILE A 1 110 ? -3.112 18.009 -5.287 1.00 92.12 110 ILE A O 1
ATOM 864 N N . LEU A 1 111 ? -1.029 17.692 -6.053 1.00 94.69 111 LEU A N 1
ATOM 865 C CA . LEU A 1 111 ? -1.357 17.715 -7.478 1.00 94.69 111 LEU A CA 1
ATOM 866 C C . LEU A 1 111 ? -0.710 16.526 -8.196 1.00 94.69 111 LEU A C 1
ATOM 868 O O . LEU A 1 111 ? 0.380 16.105 -7.786 1.00 94.69 111 LEU A O 1
ATOM 872 N N . PRO A 1 112 ? -1.332 16.015 -9.275 1.00 94.69 112 PRO A N 1
ATOM 873 C CA . PRO A 1 112 ? -0.698 15.046 -10.155 1.00 94.69 112 PRO A CA 1
ATOM 874 C C . PRO A 1 112 ? 0.646 15.561 -10.680 1.00 94.69 112 PRO A C 1
ATOM 876 O O . PRO A 1 112 ? 0.746 16.700 -11.138 1.00 94.69 112 PRO A O 1
ATOM 879 N N . LYS A 1 113 ? 1.680 14.720 -10.632 1.00 94.38 113 LYS A N 1
ATOM 880 C CA . LYS A 1 113 ? 2.996 15.004 -11.221 1.00 94.38 113 LYS A CA 1
ATOM 881 C C . LYS A 1 113 ? 3.443 13.824 -12.067 1.00 94.38 113 LYS A C 1
ATOM 883 O O . LYS A 1 113 ? 3.465 12.698 -11.575 1.00 94.38 113 LYS A O 1
ATOM 888 N N . ASN A 1 114 ? 3.814 14.096 -13.312 1.00 91.62 114 ASN A N 1
ATOM 889 C CA . ASN A 1 114 ? 4.329 13.108 -14.250 1.00 91.62 114 ASN A CA 1
ATOM 890 C C . ASN A 1 114 ? 5.736 13.518 -14.693 1.00 91.62 114 ASN A C 1
ATOM 892 O O . ASN A 1 114 ? 5.909 14.594 -15.259 1.00 91.62 114 ASN A O 1
ATOM 896 N N 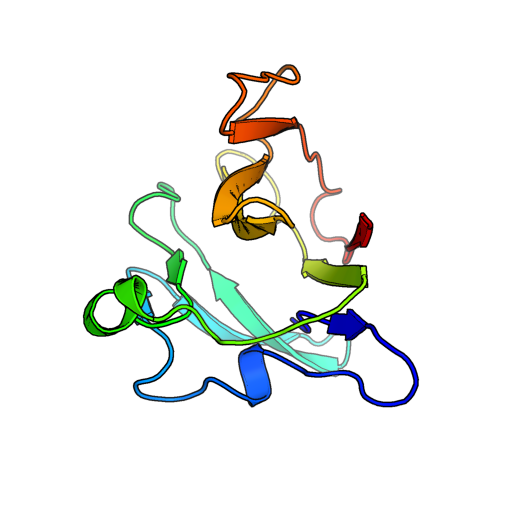. ASN A 1 115 ? 6.714 12.645 -14.459 1.00 87.75 115 ASN A N 1
ATOM 897 C CA . ASN A 1 115 ? 8.112 12.851 -14.844 1.00 87.75 115 ASN A CA 1
ATOM 898 C C . ASN A 1 115 ? 8.549 11.865 -15.948 1.00 87.75 115 ASN A C 1
ATOM 900 O O . ASN A 1 115 ? 9.724 11.515 -16.048 1.00 87.75 115 ASN A O 1
ATOM 904 N N . GLY A 1 116 ? 7.595 11.337 -16.723 1.00 84.25 116 GLY A N 1
ATOM 905 C CA . GLY A 1 116 ? 7.783 10.321 -17.766 1.00 84.25 116 GLY A CA 1
ATOM 906 C C . GLY A 1 116 ? 7.911 8.905 -17.204 1.00 84.25 116 GLY A C 1
ATOM 907 O O . GLY A 1 116 ? 7.217 7.992 -17.634 1.00 84.25 116 GLY A O 1
ATOM 908 N N . ILE A 1 117 ? 8.763 8.743 -16.192 1.00 86.56 117 ILE A N 1
ATOM 909 C CA . ILE A 1 117 ? 9.120 7.446 -15.596 1.00 86.56 117 ILE A CA 1
ATOM 910 C C . ILE A 1 117 ? 8.370 7.169 -14.291 1.00 86.56 117 ILE A C 1
ATOM 912 O O . ILE A 1 117 ? 8.349 6.055 -13.768 1.00 86.56 117 ILE A O 1
ATOM 916 N N . SER A 1 118 ? 7.766 8.213 -13.731 1.00 90.06 118 SER A N 1
ATOM 917 C CA . SER A 1 118 ? 7.012 8.148 -12.494 1.00 90.06 118 SER A CA 1
ATOM 918 C C . SER A 1 118 ? 5.797 9.060 -12.553 1.00 90.06 118 SER A C 1
ATOM 920 O O . SER A 1 118 ? 5.847 10.169 -13.089 1.00 90.06 118 SER A O 1
ATOM 922 N N . LEU A 1 119 ? 4.704 8.568 -11.978 1.00 92.12 119 LEU A N 1
ATOM 923 C CA . LEU A 1 119 ? 3.437 9.264 -11.839 1.00 92.12 119 LEU A CA 1
ATOM 924 C C . LEU A 1 119 ? 3.090 9.328 -10.354 1.00 92.12 119 LEU A C 1
ATOM 926 O O . LEU A 1 119 ? 2.962 8.297 -9.699 1.00 92.12 119 LEU A O 1
ATOM 930 N N . SER A 1 120 ? 2.948 10.533 -9.814 1.00 95.19 120 SER A N 1
ATOM 931 C CA . SER A 1 120 ? 2.478 10.760 -8.446 1.00 95.19 120 SER A CA 1
ATOM 932 C C . SER A 1 120 ? 1.072 11.341 -8.484 1.00 95.19 120 SER A C 1
ATOM 934 O O . SER A 1 120 ? 0.855 12.329 -9.184 1.00 95.19 120 SER A O 1
ATOM 936 N N . LEU A 1 121 ? 0.133 10.754 -7.743 1.00 94.94 121 LEU A N 1
ATOM 937 C CA . LEU A 1 121 ? -1.269 11.163 -7.702 1.00 94.94 121 LEU A CA 1
ATOM 938 C C . LEU A 1 121 ? -1.732 11.400 -6.255 1.00 94.94 121 LEU A C 1
ATOM 940 O O . LEU A 1 121 ? -1.411 10.601 -5.368 1.00 94.94 121 LEU A O 1
ATOM 944 N N . PRO A 1 122 ? -2.533 12.451 -6.009 1.00 94.88 122 PRO A N 1
ATOM 945 C CA . PRO A 1 122 ? -3.250 12.612 -4.751 1.00 94.88 122 PRO A CA 1
ATOM 946 C C . PRO A 1 122 ? -4.189 11.430 -4.496 1.00 94.88 122 PRO A C 1
ATOM 948 O O . PRO A 1 122 ? -4.956 11.036 -5.373 1.00 94.88 122 PRO A O 1
ATOM 951 N N . LEU A 1 123 ? -4.166 10.895 -3.279 1.00 92.38 123 LEU A N 1
ATOM 952 C CA . LEU A 1 123 ? -5.151 9.930 -2.794 1.00 92.38 123 LEU A CA 1
ATOM 953 C C . LEU A 1 123 ? -5.629 10.386 -1.419 1.00 92.38 123 LEU A C 1
ATOM 955 O O . LEU A 1 123 ? -4.858 10.351 -0.464 1.00 92.38 123 LEU A O 1
ATOM 959 N N . ILE A 1 124 ? -6.893 10.807 -1.334 1.00 90.06 124 ILE A N 1
ATOM 960 C CA . ILE A 1 124 ? -7.528 11.247 -0.089 1.00 90.06 124 ILE A CA 1
ATOM 961 C C . ILE A 1 124 ? -8.590 10.227 0.315 1.00 90.06 124 ILE A C 1
ATOM 963 O O . ILE A 1 124 ? -9.672 10.150 -0.261 1.00 90.06 124 ILE A O 1
ATOM 967 N N . LEU A 1 125 ? -8.258 9.426 1.3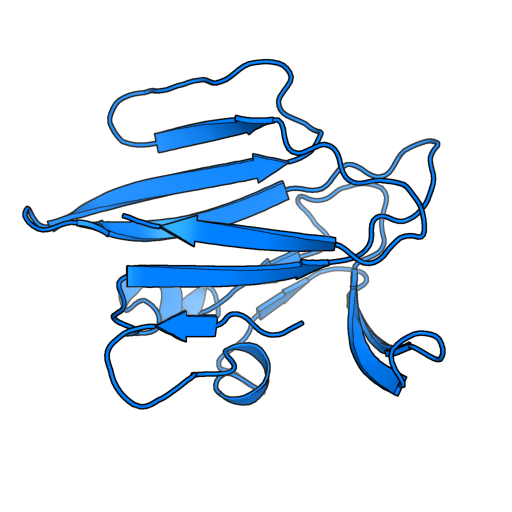18 1.00 89.50 125 LEU A N 1
ATOM 968 C CA . LEU A 1 125 ? -9.137 8.450 1.944 1.00 89.50 125 LEU A CA 1
ATOM 969 C C . LEU A 1 125 ? -9.982 9.105 3.040 1.00 89.50 125 LEU A C 1
ATOM 971 O O . LEU A 1 125 ? -9.503 9.959 3.787 1.00 89.50 125 LEU A O 1
ATOM 975 N N . GLN A 1 126 ? -11.229 8.653 3.174 1.00 88.38 126 GLN A N 1
ATOM 976 C CA . GLN A 1 126 ? -12.088 9.059 4.285 1.00 88.38 126 GLN A CA 1
ATOM 977 C C . GLN A 1 126 ? -11.558 8.451 5.600 1.00 88.38 126 GLN A C 1
ATOM 979 O O . GLN A 1 126 ? -11.331 7.237 5.655 1.00 88.38 126 GLN A O 1
ATOM 984 N N . PRO A 1 127 ? -11.365 9.253 6.664 1.00 86.12 127 PRO A N 1
ATOM 985 C CA . PRO A 1 127 ? -10.913 8.746 7.955 1.00 86.12 127 PRO A CA 1
ATOM 986 C C . PRO A 1 127 ? -11.820 7.645 8.503 1.00 86.12 127 PRO A C 1
ATOM 988 O O . PRO A 1 127 ? -13.042 7.739 8.415 1.00 86.12 127 PRO A O 1
ATOM 991 N N . MET A 1 128 ? -11.219 6.610 9.094 1.00 86.50 128 MET A N 1
ATOM 992 C CA . MET A 1 128 ? -11.911 5.475 9.720 1.00 86.50 128 MET A CA 1
ATOM 993 C C . MET A 1 128 ? -12.846 4.671 8.801 1.00 86.50 128 MET A C 1
ATOM 995 O O . MET A 1 128 ? -13.564 3.795 9.285 1.00 86.50 128 MET A O 1
ATOM 999 N N . LYS A 1 129 ? -12.803 4.885 7.481 1.00 90.56 129 LYS A N 1
ATOM 1000 C CA . LYS A 1 129 ? -13.617 4.148 6.512 1.00 90.56 129 LYS A CA 1
ATOM 1001 C C . LYS A 1 129 ? -12.752 3.280 5.608 1.00 90.56 129 LYS A C 1
ATOM 1003 O O . LYS A 1 129 ? -11.806 3.755 4.981 1.00 90.56 129 LYS A O 1
ATOM 1008 N N . TRP A 1 130 ? -13.111 2.003 5.514 1.00 92.44 130 TRP A N 1
ATOM 1009 C CA . TRP A 1 130 ? -12.516 1.099 4.537 1.00 92.44 130 TRP A CA 1
ATOM 1010 C C . TRP A 1 130 ? -12.866 1.541 3.118 1.00 92.44 130 TRP A C 1
ATOM 1012 O O . TRP A 1 130 ? -14.022 1.818 2.801 1.00 92.44 130 TRP A O 1
ATOM 1022 N N . THR A 1 131 ? -11.844 1.619 2.274 1.00 92.50 131 THR A N 1
ATOM 1023 C CA . THR A 1 131 ? -11.944 2.035 0.879 1.00 92.50 131 THR A CA 1
ATOM 1024 C C . THR A 1 131 ? -11.194 1.032 0.018 1.00 92.50 131 THR A C 1
ATOM 1026 O O . THR A 1 131 ? -10.079 0.627 0.352 1.00 92.50 131 THR A O 1
ATOM 1029 N N . VAL A 1 132 ? -11.808 0.640 -1.097 1.00 93.06 132 VAL A N 1
ATOM 1030 C CA . VAL A 1 132 ? -11.136 -0.139 -2.136 1.00 93.06 132 VAL A CA 1
ATOM 1031 C C . VAL A 1 132 ? -10.654 0.825 -3.211 1.00 93.06 132 VAL A C 1
ATOM 1033 O O . VAL A 1 132 ? -11.456 1.485 -3.866 1.00 93.06 132 VAL A O 1
ATOM 1036 N N . VAL A 1 133 ? -9.341 0.906 -3.383 1.00 91.50 133 VAL A N 1
ATOM 1037 C CA . VAL A 1 133 ? -8.690 1.607 -4.491 1.00 91.50 133 VAL A CA 1
ATOM 1038 C C . VAL A 1 133 ? -8.361 0.570 -5.550 1.00 91.50 133 VAL A C 1
ATOM 1040 O O . VAL A 1 133 ? -7.840 -0.487 -5.211 1.00 91.50 133 VAL A O 1
ATOM 1043 N N . PHE A 1 134 ? -8.638 0.845 -6.819 1.00 90.25 134 PHE A N 1
ATOM 1044 C CA . PHE A 1 134 ? -8.195 -0.017 -7.908 1.00 90.25 134 PHE A CA 1
ATOM 1045 C C . PHE A 1 134 ? -7.453 0.792 -8.963 1.00 90.25 134 PHE A C 1
ATOM 1047 O O . PHE A 1 134 ? -7.798 1.940 -9.236 1.00 90.25 134 PHE A O 1
ATOM 1054 N N . LEU A 1 135 ? -6.428 0.185 -9.545 1.00 87.12 135 LEU A N 1
ATOM 1055 C CA . LEU A 1 135 ? -5.737 0.687 -10.720 1.00 87.12 135 LEU A CA 1
ATOM 1056 C C . LEU A 1 135 ? -5.987 -0.264 -11.879 1.00 87.12 135 LEU A C 1
ATOM 1058 O O . LEU A 1 135 ? -6.098 -1.475 -11.683 1.00 87.12 135 LEU A O 1
ATOM 1062 N N . THR A 1 136 ? -6.058 0.303 -13.073 1.00 84.50 136 THR A N 1
ATOM 1063 C CA . THR A 1 136 ? -6.133 -0.420 -14.339 1.00 84.50 136 THR A CA 1
ATOM 1064 C C . THR A 1 136 ? -5.094 0.157 -15.290 1.00 84.50 136 THR A C 1
ATOM 1066 O O . THR A 1 136 ? -4.763 1.342 -15.182 1.00 84.50 136 THR A O 1
ATOM 1069 N N . LYS A 1 137 ? -4.568 -0.693 -16.177 1.00 68.69 137 LYS A N 1
ATOM 1070 C CA . LYS A 1 137 ? -3.867 -0.239 -17.386 1.00 68.69 137 LYS A CA 1
ATOM 1071 C C . LYS A 1 137 ? -4.833 0.528 -18.289 1.00 68.69 137 LYS A C 1
ATOM 1073 O O . LYS A 1 137 ? -6.042 0.191 -18.253 1.00 68.69 137 LYS A O 1
#

pLDDT: mean 81.84, std 14.66, range [28.06, 95.19]

Radius of gyration: 15.08 Å; chains: 1; bounding box: 33×35×37 Å